Protein AF-A0A5N8YAU5-F1 (afdb_monomer)

pLDDT: mean 79.83, std 15.64, range [44.34, 96.31]

Radius of gyration: 15.43 Å; Cα contacts (8 Å, |Δi|>4): 157; chains: 1; bounding box: 26×43×42 Å

Foldseek 3Di:
DWDWDDDPQETFIWDADPVRPDIDTLDDQNWHKDDWDADPVRQKIWIWTCNVVRTFIWMAGNNNHDIDTDDDPPDDDDDDDPPDD

Sequence (85 aa):
MTFYSYGYGSYDIYVIYADGSGQTRLTTNPAVDNDPAWSPDGSKIAFSSQRDGHPEIYVMNADGTGQTRLTYSNKSYTPAWSSSE

Mean predicted aligned error: 9.98 Å

Structure (mmCIF, N/CA/C/O backbone):
data_AF-A0A5N8YAU5-F1
#
_entry.id   AF-A0A5N8YAU5-F1
#
loop_
_atom_site.group_PDB
_atom_site.id
_atom_site.type_symbol
_atom_site.label_atom_id
_atom_site.label_alt_id
_atom_site.label_comp_id
_atom_site.label_asym_id
_atom_site.label_entity_id
_atom_site.label_seq_id
_atom_site.pdbx_PDB_ins_code
_atom_site.Cartn_x
_atom_site.Cartn_y
_atom_site.Cartn_z
_atom_site.occupancy
_atom_site.B_iso_or_equiv
_atom_site.auth_seq_id
_atom_site.auth_comp_id
_atom_site.auth_asym_id
_atom_site.auth_atom_id
_atom_site.pdbx_PDB_model_num
ATOM 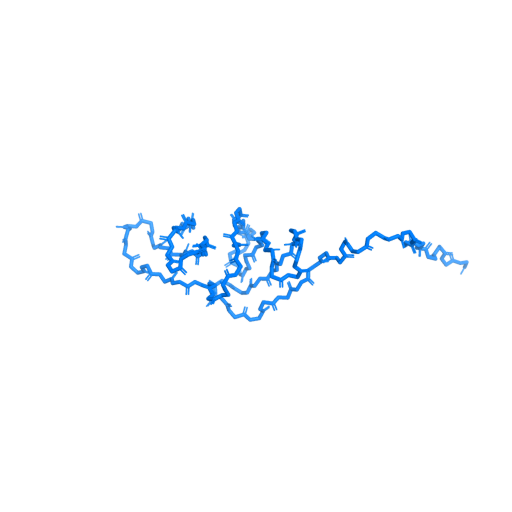1 N N . MET A 1 1 ? -7.461 6.041 9.164 1.00 70.06 1 MET A N 1
ATOM 2 C CA . MET A 1 1 ? -7.468 6.755 7.865 1.00 70.06 1 MET A CA 1
ATOM 3 C C . MET A 1 1 ? -6.096 6.586 7.222 1.00 70.06 1 MET A C 1
ATOM 5 O O . MET A 1 1 ? -5.125 6.418 7.953 1.00 70.06 1 MET A O 1
ATOM 9 N N . THR A 1 2 ? -6.003 6.586 5.892 1.00 56.19 2 THR A N 1
ATOM 10 C CA . THR A 1 2 ? -4.722 6.567 5.158 1.00 56.19 2 THR A CA 1
ATOM 11 C C . THR A 1 2 ? -4.544 7.853 4.377 1.00 56.19 2 THR A C 1
ATOM 13 O O . THR A 1 2 ? -5.509 8.381 3.831 1.00 56.19 2 THR A O 1
ATOM 16 N N . PHE A 1 3 ? -3.309 8.333 4.303 1.00 75.44 3 PHE A N 1
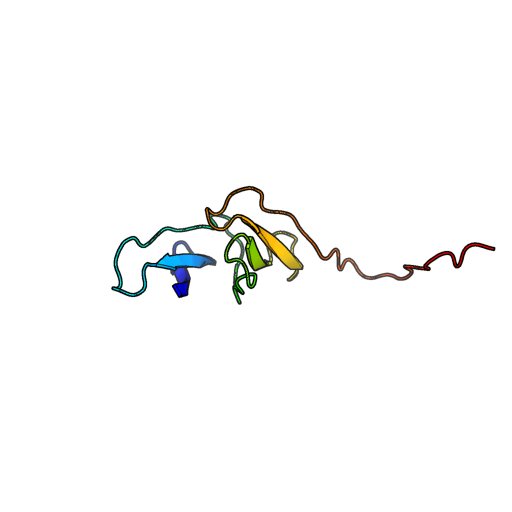ATOM 17 C CA . PHE A 1 3 ? -2.908 9.421 3.418 1.00 75.44 3 PHE A CA 1
ATOM 18 C C . PHE A 1 3 ? -1.476 9.169 2.937 1.00 75.44 3 PHE A C 1
ATOM 20 O O . PHE A 1 3 ? -0.729 8.419 3.570 1.00 75.44 3 PHE A O 1
ATOM 27 N N . TYR A 1 4 ? -1.100 9.766 1.810 1.00 60.97 4 TYR A N 1
ATOM 28 C CA . TYR A 1 4 ? 0.281 9.763 1.336 1.00 60.97 4 TYR A CA 1
ATOM 29 C C . TYR A 1 4 ? 0.938 11.106 1.669 1.00 60.97 4 TYR A C 1
ATOM 31 O O . TYR A 1 4 ? 0.278 12.147 1.660 1.00 60.97 4 TYR A O 1
ATOM 39 N N . SER A 1 5 ? 2.227 11.094 2.005 1.00 65.12 5 SER A N 1
ATOM 40 C CA . SER A 1 5 ? 2.981 12.300 2.372 1.00 65.12 5 SER A CA 1
ATOM 41 C C . SER A 1 5 ? 4.365 12.288 1.736 1.00 65.12 5 SER A C 1
ATOM 43 O O . SER A 1 5 ? 4.936 11.222 1.515 1.00 65.12 5 SER A O 1
ATOM 45 N N . TYR A 1 6 ? 4.891 13.474 1.423 1.00 56.38 6 TYR A N 1
ATOM 46 C CA . TYR A 1 6 ? 6.193 13.636 0.782 1.00 56.38 6 TYR A CA 1
ATOM 47 C C . TYR A 1 6 ? 7.301 13.617 1.841 1.00 56.38 6 TYR A C 1
ATOM 49 O O . TYR A 1 6 ? 7.469 14.577 2.597 1.00 56.38 6 TYR A O 1
ATOM 57 N N . GLY A 1 7 ? 8.064 12.528 1.905 1.00 52.53 7 GLY A N 1
ATOM 58 C CA . GLY A 1 7 ? 9.182 12.356 2.830 1.00 52.53 7 GLY A CA 1
ATOM 59 C C . GLY A 1 7 ? 10.361 11.692 2.125 1.00 52.53 7 GLY A C 1
ATOM 60 O O . GLY A 1 7 ? 10.187 10.763 1.353 1.00 52.53 7 GLY A O 1
ATOM 61 N N . TYR A 1 8 ? 11.585 12.174 2.363 1.00 52.88 8 TYR A N 1
ATOM 62 C CA . TYR A 1 8 ? 12.818 11.575 1.816 1.00 52.88 8 TYR A CA 1
ATOM 63 C C . TYR A 1 8 ? 12.904 11.478 0.276 1.00 52.88 8 TYR A C 1
ATOM 65 O O . TYR A 1 8 ? 13.699 10.703 -0.247 1.00 52.88 8 TYR A O 1
ATOM 73 N N . GLY A 1 9 ? 12.137 12.296 -0.453 1.00 55.50 9 GLY A N 1
ATOM 74 C CA . GLY A 1 9 ? 12.203 12.383 -1.917 1.00 55.50 9 GLY A CA 1
ATOM 75 C C . GLY A 1 9 ? 11.221 11.485 -2.676 1.00 55.50 9 GLY A C 1
ATOM 76 O O . GLY A 1 9 ? 11.329 11.401 -3.896 1.00 55.50 9 GLY A O 1
ATOM 77 N N . SER A 1 10 ? 10.256 10.859 -1.991 1.00 59.56 10 SER A N 1
ATOM 78 C CA . SER A 1 10 ? 9.154 10.106 -2.611 1.00 59.56 10 SER A CA 1
ATOM 79 C C . SER A 1 10 ? 7.854 10.229 -1.798 1.00 59.56 10 SER A C 1
ATOM 81 O O . SER A 1 10 ? 7.860 10.759 -0.683 1.00 59.56 10 SER A O 1
ATOM 83 N N . TYR A 1 11 ? 6.722 9.830 -2.391 1.00 71.75 11 TYR A N 1
ATOM 84 C CA . TYR A 1 11 ? 5.457 9.694 -1.666 1.00 71.75 11 TYR A CA 1
ATOM 85 C C . TYR A 1 11 ? 5.408 8.313 -1.019 1.00 71.75 11 TYR A C 1
ATOM 87 O O . TYR A 1 11 ? 5.556 7.317 -1.717 1.00 71.75 11 TYR A O 1
ATOM 95 N N . ASP A 1 12 ? 5.183 8.270 0.291 1.00 80.88 12 ASP A N 1
ATOM 96 C CA . ASP A 1 12 ? 5.002 7.030 1.045 1.00 80.88 12 ASP A CA 1
ATOM 97 C C . ASP A 1 12 ? 3.583 6.931 1.602 1.00 80.88 12 ASP A C 1
ATOM 99 O O . ASP A 1 12 ? 2.915 7.944 1.836 1.00 80.88 12 ASP A O 1
ATOM 103 N N . ILE A 1 13 ? 3.142 5.706 1.890 1.00 82.31 13 ILE A N 1
ATOM 104 C CA . ILE A 1 13 ? 1.829 5.439 2.482 1.00 82.31 13 ILE A CA 1
ATOM 105 C C . ILE A 1 13 ? 1.929 5.459 4.003 1.00 82.31 13 ILE A C 1
ATOM 107 O O . ILE A 1 13 ? 2.734 4.738 4.601 1.00 82.31 13 ILE A O 1
ATOM 111 N N . TYR A 1 14 ? 1.051 6.241 4.632 1.00 87.00 14 TYR A N 1
ATOM 112 C CA . TYR A 1 14 ? 0.923 6.336 6.081 1.00 87.00 14 TYR A CA 1
ATOM 113 C C . TYR A 1 14 ? -0.476 5.930 6.546 1.00 87.00 14 TYR A C 1
ATOM 115 O O . TYR A 1 14 ? -1.483 6.221 5.893 1.00 87.00 14 TYR A O 1
ATOM 123 N N . VAL A 1 15 ? -0.534 5.307 7.723 1.00 83.12 15 VAL A N 1
ATOM 124 C CA . VAL A 1 15 ? -1.770 5.084 8.484 1.00 83.12 15 VAL A CA 1
ATOM 125 C C . VAL A 1 15 ? -1.772 5.981 9.708 1.00 83.12 15 VAL A C 1
ATOM 127 O O . VAL A 1 15 ? -0.743 6.161 10.354 1.00 83.12 15 VAL A O 1
ATOM 130 N N . ILE A 1 16 ? -2.944 6.521 10.027 1.00 85.25 16 ILE A N 1
ATOM 131 C CA . ILE A 1 16 ? -3.201 7.308 11.230 1.00 85.25 16 ILE A CA 1
ATOM 132 C C . ILE A 1 16 ? -4.559 6.916 11.818 1.00 85.25 16 ILE A C 1
ATOM 134 O O . ILE A 1 16 ? -5.499 6.578 11.077 1.00 85.25 16 ILE A O 1
ATOM 138 N N . TYR A 1 17 ? 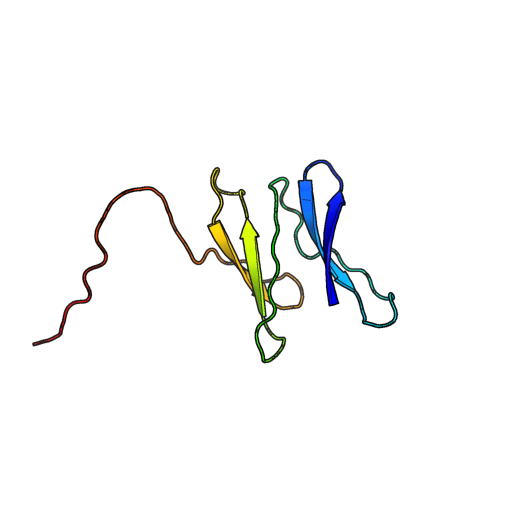-4.684 6.951 13.142 1.00 80.62 17 TYR A N 1
ATOM 139 C CA . TYR A 1 17 ? -5.977 6.799 13.799 1.00 80.62 17 TYR A CA 1
ATOM 140 C C . TYR A 1 17 ? -6.890 7.986 13.462 1.00 80.62 17 TYR A C 1
ATOM 142 O O . TYR A 1 17 ? -6.434 9.058 13.065 1.00 80.62 17 TYR A O 1
ATOM 150 N N . ALA A 1 18 ? -8.207 7.786 13.566 1.00 78.12 18 ALA A N 1
ATOM 151 C CA . ALA A 1 18 ? -9.188 8.814 13.201 1.00 78.12 18 ALA A CA 1
ATOM 152 C C . ALA A 1 18 ? -9.103 10.072 14.087 1.00 78.12 18 ALA A C 1
ATOM 154 O O . ALA A 1 18 ? -9.516 11.145 13.662 1.00 78.12 18 ALA A O 1
ATOM 155 N N . ASP A 1 19 ? -8.546 9.939 15.291 1.00 81.19 19 ASP A N 1
ATOM 156 C CA . ASP A 1 19 ? -8.263 11.036 16.220 1.00 81.19 19 ASP A CA 1
ATOM 157 C C . ASP A 1 19 ? -6.956 11.791 15.897 1.00 81.19 19 ASP A C 1
ATOM 159 O O . ASP A 1 19 ? -6.586 12.719 16.613 1.00 81.19 19 ASP A O 1
ATOM 163 N N . GLY A 1 20 ? -6.254 11.408 14.826 1.00 80.12 20 GLY A N 1
ATOM 164 C CA . GLY A 1 20 ? -4.981 12.002 14.423 1.00 80.12 20 GLY A CA 1
ATOM 165 C C . GLY A 1 20 ? -3.762 11.464 15.179 1.00 80.12 20 GLY A C 1
ATOM 166 O O . GLY A 1 20 ? -2.660 11.975 14.992 1.00 80.12 20 GLY A O 1
ATOM 167 N N . SER A 1 21 ? -3.914 10.442 16.022 1.00 84.50 21 SER A N 1
ATOM 168 C CA . SER A 1 21 ? -2.798 9.807 16.727 1.00 84.50 21 SER A CA 1
ATOM 169 C C . SER A 1 21 ? -2.213 8.612 15.955 1.00 84.50 21 SER A C 1
ATOM 171 O O . SER A 1 21 ? -2.767 8.144 14.959 1.00 84.50 21 SER A O 1
ATOM 173 N N . GLY A 1 22 ? -1.064 8.098 16.410 1.00 84.00 22 GLY A N 1
ATOM 174 C CA . GLY A 1 22 ? -0.528 6.806 15.953 1.00 84.00 22 GLY A CA 1
ATOM 175 C C . GLY A 1 22 ? -0.046 6.750 14.501 1.00 84.00 22 GLY A C 1
ATOM 176 O O . GLY A 1 22 ? -0.103 5.687 13.882 1.00 84.00 22 GLY A O 1
ATOM 177 N N . GLN A 1 23 ? 0.427 7.871 13.949 1.00 87.06 23 GLN A N 1
ATOM 178 C CA . GLN A 1 23 ? 0.969 7.909 12.591 1.00 87.06 23 GLN A CA 1
ATOM 179 C C . GLN A 1 23 ? 2.098 6.882 12.407 1.00 87.06 23 GLN A C 1
ATOM 181 O O . GLN A 1 23 ? 3.131 6.952 13.072 1.00 87.06 23 GLN A O 1
ATOM 186 N N . THR A 1 24 ? 1.921 5.971 11.452 1.00 88.62 24 THR A N 1
ATOM 187 C CA . THR A 1 24 ? 2.889 4.920 11.116 1.00 88.62 24 THR A CA 1
ATOM 188 C C . THR A 1 24 ? 3.140 4.902 9.610 1.00 88.62 24 THR A C 1
ATOM 190 O O . THR A 1 24 ? 2.194 4.920 8.821 1.00 88.62 24 THR A O 1
ATOM 193 N N . ARG A 1 25 ? 4.416 4.881 9.204 1.00 88.94 25 ARG A N 1
ATOM 194 C CA . ARG A 1 25 ? 4.839 4.738 7.800 1.00 88.94 25 ARG A CA 1
ATOM 195 C C . ARG A 1 25 ? 4.778 3.261 7.404 1.00 88.94 25 ARG A C 1
ATOM 197 O O . ARG A 1 25 ? 5.417 2.450 8.067 1.00 88.94 25 ARG A O 1
ATOM 204 N N . LEU A 1 26 ? 4.044 2.922 6.344 1.00 89.75 26 LEU A N 1
ATOM 205 C CA . LEU A 1 26 ? 3.865 1.535 5.889 1.00 89.75 26 LEU A CA 1
ATOM 206 C C . LEU A 1 26 ? 4.750 1.148 4.702 1.00 89.75 26 LEU A C 1
ATOM 208 O O . LEU A 1 26 ? 5.053 -0.031 4.524 1.00 89.75 26 LEU A O 1
ATOM 212 N N . THR A 1 27 ? 5.179 2.114 3.892 1.00 86.81 27 THR A N 1
ATOM 213 C CA . THR A 1 27 ? 6.119 1.875 2.795 1.00 86.81 27 THR A CA 1
ATOM 214 C C . THR A 1 27 ? 7.398 2.670 3.003 1.00 86.81 27 THR A C 1
ATOM 216 O O . THR A 1 27 ? 7.374 3.777 3.525 1.00 86.81 27 THR A O 1
ATOM 219 N N . THR A 1 28 ? 8.541 2.070 2.676 1.00 85.88 28 THR A N 1
ATOM 220 C CA . THR A 1 28 ? 9.876 2.675 2.841 1.00 85.88 28 THR A CA 1
ATOM 221 C C . THR A 1 28 ? 10.714 2.584 1.568 1.00 85.88 28 THR A C 1
ATOM 223 O O . THR A 1 28 ? 11.923 2.814 1.592 1.00 85.88 28 THR A O 1
ATOM 226 N N . ASN A 1 29 ? 10.084 2.206 0.455 1.00 85.31 29 ASN A N 1
ATOM 227 C CA . ASN A 1 29 ? 10.753 2.131 -0.831 1.00 85.31 29 ASN A CA 1
ATOM 228 C C . ASN A 1 29 ? 11.033 3.561 -1.334 1.00 85.31 29 ASN A C 1
ATOM 230 O O . ASN A 1 29 ? 10.194 4.428 -1.140 1.00 85.31 29 ASN A O 1
ATOM 234 N N . PRO A 1 30 ? 12.179 3.829 -1.985 1.00 84.44 30 PRO A N 1
ATOM 235 C CA . PRO A 1 30 ? 12.463 5.153 -2.546 1.00 84.44 30 PRO A CA 1
ATOM 236 C C . PRO A 1 30 ? 11.576 5.533 -3.747 1.00 84.44 30 PRO A C 1
ATOM 238 O O . PRO A 1 30 ? 11.674 6.653 -4.243 1.00 84.44 30 PRO A O 1
ATOM 241 N N . ALA A 1 31 ? 10.772 4.608 -4.274 1.00 86.75 31 ALA A N 1
ATOM 242 C CA . ALA A 1 31 ? 9.815 4.882 -5.334 1.00 86.75 31 ALA A CA 1
ATOM 243 C C . ALA A 1 31 ? 8.562 5.584 -4.803 1.00 86.75 31 ALA A C 1
ATOM 245 O O . ALA A 1 31 ? 8.199 5.473 -3.640 1.00 86.75 31 ALA A O 1
ATOM 246 N N . VAL A 1 32 ? 7.861 6.272 -5.703 1.00 85.62 32 VAL A N 1
ATOM 247 C CA . VAL A 1 32 ? 6.547 6.846 -5.409 1.00 85.62 32 VAL A CA 1
ATOM 248 C C . VAL A 1 32 ? 5.539 5.724 -5.158 1.00 85.62 32 VAL A C 1
ATOM 250 O O . VAL A 1 32 ? 5.307 4.899 -6.046 1.00 85.62 32 VAL A O 1
ATOM 253 N N . ASP A 1 33 ? 4.931 5.750 -3.974 1.00 87.19 33 ASP A N 1
ATOM 254 C CA . ASP A 1 33 ? 3.769 4.963 -3.581 1.00 87.19 33 ASP A CA 1
ATOM 255 C C . ASP A 1 33 ? 2.566 5.902 -3.350 1.00 87.19 33 ASP A C 1
ATOM 257 O O . ASP A 1 33 ? 2.638 6.865 -2.581 1.00 87.19 33 ASP A O 1
ATOM 261 N N . ASN A 1 34 ? 1.442 5.650 -4.021 1.00 87.62 34 ASN A N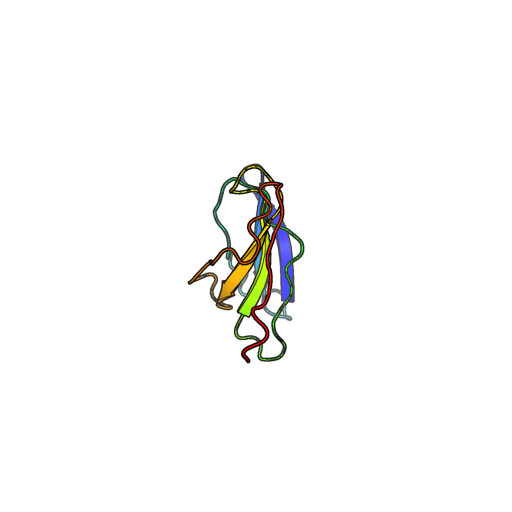 1
ATOM 262 C CA . ASN A 1 34 ? 0.272 6.532 -3.987 1.00 87.62 34 ASN A CA 1
AT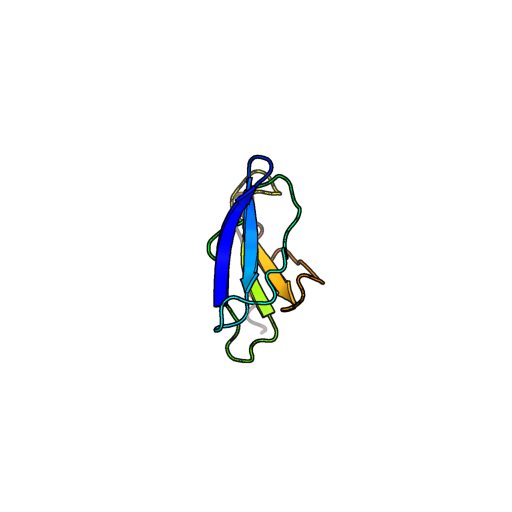OM 263 C C . ASN A 1 34 ? -1.061 5.768 -4.089 1.00 87.62 34 ASN A C 1
ATOM 265 O O . ASN A 1 34 ? -1.093 4.548 -4.251 1.00 87.62 34 ASN A O 1
ATOM 269 N N . ASP A 1 35 ? -2.165 6.508 -3.967 1.00 88.31 35 ASP A N 1
ATOM 270 C CA . ASP A 1 35 ? -3.551 6.030 -4.094 1.00 88.31 35 ASP A CA 1
ATOM 271 C C . ASP A 1 35 ? -3.890 4.779 -3.252 1.00 88.31 35 ASP A C 1
ATOM 273 O O . ASP A 1 35 ? -4.358 3.773 -3.791 1.00 88.31 35 ASP A O 1
ATOM 277 N N . PRO A 1 36 ? -3.666 4.801 -1.921 1.00 93.12 36 PRO A N 1
ATOM 278 C CA . PRO A 1 36 ? -3.981 3.657 -1.076 1.00 93.12 36 PRO A CA 1
ATOM 279 C C . PRO A 1 36 ? -5.496 3.447 -0.935 1.00 93.12 36 PRO A C 1
ATOM 281 O O . PRO A 1 36 ? -6.244 4.384 -0.645 1.00 93.12 36 PRO A O 1
ATOM 284 N N . ALA A 1 37 ? -5.934 2.193 -1.032 1.00 92.25 37 ALA A N 1
ATOM 285 C CA . ALA A 1 37 ? -7.310 1.763 -0.804 1.00 92.25 37 ALA A CA 1
ATOM 286 C C . ALA A 1 37 ? -7.366 0.581 0.175 1.00 92.25 37 ALA A C 1
ATOM 288 O O . ALA A 1 37 ? -6.657 -0.413 0.016 1.00 92.25 37 ALA A O 1
ATOM 289 N N . TRP A 1 38 ? -8.234 0.677 1.183 1.00 92.50 38 TRP A N 1
ATOM 290 C CA . TRP A 1 38 ? -8.464 -0.405 2.141 1.00 92.50 38 TRP A CA 1
ATOM 291 C C . TRP A 1 38 ? -9.395 -1.471 1.571 1.00 92.50 38 TRP A C 1
ATOM 293 O O . TRP A 1 38 ? -10.400 -1.169 0.928 1.00 92.50 38 TRP A O 1
ATOM 303 N N . SER A 1 39 ? -9.086 -2.725 1.880 1.00 91.50 39 SER A N 1
ATOM 304 C CA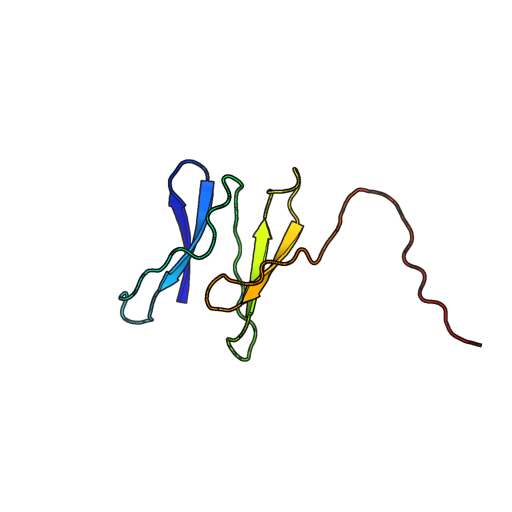 . SER A 1 39 ? -10.048 -3.825 1.776 1.00 91.50 39 SER A CA 1
ATOM 305 C C . SER A 1 39 ? -11.247 -3.609 2.718 1.00 91.50 39 SER A C 1
ATOM 307 O O . SER A 1 39 ? -11.083 -3.000 3.779 1.00 91.50 39 SER A O 1
ATOM 309 N N . PRO A 1 40 ? -12.450 -4.117 2.381 1.00 91.06 40 PRO A N 1
ATOM 310 C CA . PRO A 1 40 ? -13.648 -3.9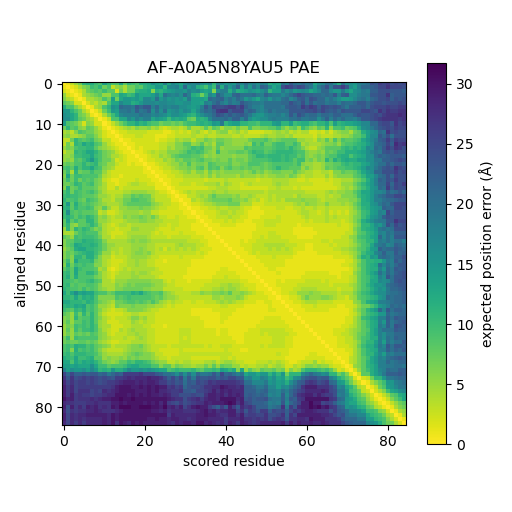27 3.206 1.00 91.06 40 PRO A CA 1
ATOM 311 C C . PRO A 1 40 ? -13.539 -4.487 4.630 1.00 91.06 40 PRO A C 1
ATOM 313 O O . PRO A 1 40 ? -14.176 -3.967 5.540 1.00 91.06 40 PRO A O 1
ATOM 316 N N . ASP A 1 41 ? -12.739 -5.538 4.821 1.00 93.00 41 ASP A N 1
ATOM 317 C CA . ASP A 1 41 ? -12.480 -6.149 6.130 1.00 93.00 41 ASP A CA 1
ATOM 318 C C . ASP A 1 41 ? -11.342 -5.463 6.909 1.00 93.00 41 ASP A C 1
ATOM 320 O O . ASP A 1 41 ? -11.053 -5.841 8.044 1.00 93.00 41 ASP A O 1
ATOM 324 N N . GLY A 1 42 ? -10.693 -4.455 6.317 1.00 92.00 42 GLY A N 1
ATOM 325 C CA . GLY A 1 42 ? -9.589 -3.718 6.922 1.00 92.00 42 GLY A CA 1
ATOM 326 C C . GLY A 1 42 ? -8.287 -4.514 7.055 1.00 92.00 42 GLY A C 1
ATOM 327 O O . GLY A 1 42 ? -7.373 -4.050 7.728 1.00 92.00 42 GLY A O 1
ATOM 328 N N . SER A 1 43 ? -8.165 -5.696 6.445 1.00 94.50 43 SER A N 1
ATOM 329 C CA . SER A 1 43 ? -6.988 -6.564 6.612 1.00 94.50 43 SER A CA 1
ATOM 330 C C . SER A 1 43 ? -5.850 -6.251 5.636 1.00 94.50 43 SER A C 1
ATOM 332 O O . SER A 1 43 ? -4.678 -6.519 5.920 1.00 94.50 43 SER A O 1
ATOM 334 N N . LYS A 1 44 ? -6.187 -5.671 4.483 1.00 95.12 44 LYS A N 1
ATOM 335 C CA . LYS A 1 44 ? -5.276 -5.345 3.379 1.00 95.12 44 LYS A CA 1
ATOM 336 C C . LYS A 1 44 ? -5.395 -3.901 2.914 1.00 95.12 44 LYS A C 1
ATOM 338 O O . LYS A 1 44 ? -6.471 -3.300 2.990 1.00 95.12 44 LYS A O 1
ATOM 343 N N . ILE A 1 45 ? -4.306 -3.418 2.322 1.00 94.00 45 ILE A N 1
ATOM 344 C CA . ILE A 1 45 ? -4.213 -2.148 1.599 1.00 94.00 45 ILE A CA 1
ATOM 345 C C . ILE A 1 45 ? -3.699 -2.437 0.186 1.00 94.00 45 ILE A C 1
ATOM 347 O O . ILE A 1 45 ? -2.651 -3.065 0.035 1.00 94.00 45 ILE A O 1
ATOM 351 N N . ALA A 1 46 ? -4.423 -1.974 -0.831 1.00 92.94 46 ALA A N 1
ATOM 352 C CA . ALA A 1 46 ? -3.959 -1.920 -2.216 1.00 92.94 46 ALA A CA 1
ATOM 353 C C . ALA A 1 46 ? -3.412 -0.521 -2.528 1.00 92.94 46 ALA A C 1
ATOM 355 O O . ALA A 1 46 ? -3.942 0.461 -2.013 1.00 92.94 46 ALA A O 1
ATOM 356 N N . PHE A 1 47 ? -2.362 -0.419 -3.341 1.00 92.56 47 PHE A N 1
ATOM 357 C CA . PHE A 1 47 ? -1.743 0.860 -3.696 1.00 92.56 47 PHE A CA 1
ATOM 358 C C . PHE A 1 47 ? -0.972 0.799 -5.017 1.00 92.56 47 PHE A C 1
ATOM 360 O O . PHE A 1 47 ? -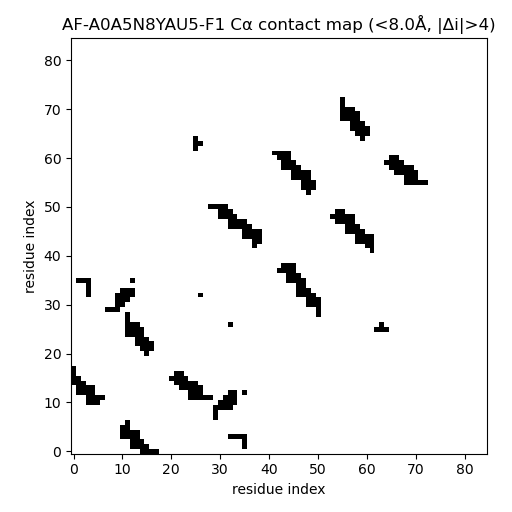0.594 -0.280 -5.472 1.00 92.56 47 PHE A O 1
ATOM 367 N N . SER A 1 48 ? -0.727 1.961 -5.620 1.00 92.25 48 SER A N 1
ATOM 368 C CA . SER A 1 48 ? 0.130 2.116 -6.799 1.00 92.25 48 SER A CA 1
ATOM 369 C C . SER A 1 48 ? 1.579 2.337 -6.368 1.00 92.25 48 SER A C 1
ATOM 371 O O . SER A 1 48 ? 1.826 3.155 -5.486 1.00 92.25 48 SER A O 1
ATOM 373 N N . SER A 1 49 ? 2.533 1.643 -6.993 1.00 91.56 49 SER A N 1
ATOM 374 C CA . SER A 1 49 ? 3.971 1.808 -6.758 1.00 91.56 49 SER A CA 1
ATOM 375 C C . SER A 1 49 ? 4.765 1.847 -8.058 1.00 91.56 49 SER A C 1
ATOM 377 O O . SER A 1 49 ? 4.515 1.055 -8.962 1.00 91.56 49 SER A O 1
ATOM 379 N N . GLN A 1 50 ? 5.777 2.714 -8.137 1.00 90.06 50 GLN A N 1
ATOM 380 C CA . GLN A 1 50 ? 6.702 2.790 -9.280 1.00 90.06 50 GLN A CA 1
ATOM 381 C C . GLN A 1 50 ? 8.014 2.017 -9.076 1.00 90.06 50 GLN A C 1
ATOM 383 O O . GLN A 1 50 ? 8.971 2.203 -9.831 1.00 90.06 50 GLN A O 1
ATOM 388 N N . ARG A 1 51 ? 8.091 1.150 -8.059 1.00 90.62 51 ARG A N 1
ATOM 389 C CA . ARG A 1 51 ? 9.336 0.452 -7.682 1.00 90.62 51 ARG A CA 1
ATOM 390 C C . ARG A 1 51 ? 9.915 -0.471 -8.759 1.00 90.62 51 ARG A C 1
ATOM 392 O O . ARG A 1 51 ? 11.087 -0.820 -8.680 1.00 90.62 51 ARG A O 1
ATOM 399 N N . ASP A 1 52 ? 9.126 -0.814 -9.776 1.00 87.88 52 ASP A N 1
ATOM 400 C CA . ASP A 1 52 ? 9.537 -1.628 -10.929 1.00 87.88 52 ASP A CA 1
ATOM 401 C C . ASP A 1 52 ? 9.789 -0.803 -12.206 1.00 87.88 52 ASP A C 1
ATOM 403 O O . ASP A 1 52 ? 9.822 -1.342 -13.314 1.00 87.88 52 ASP A O 1
ATOM 407 N N . GLY A 1 53 ? 9.940 0.518 -12.077 1.00 85.06 53 GLY A N 1
ATOM 408 C CA . GLY A 1 53 ? 10.206 1.432 -13.194 1.00 85.06 53 GLY A CA 1
ATOM 409 C C . GLY A 1 53 ? 8.961 1.893 -13.962 1.00 85.06 53 GLY A C 1
ATOM 410 O O . GLY A 1 53 ? 9.079 2.695 -14.885 1.00 85.06 53 GLY A O 1
ATOM 411 N N . HIS A 1 54 ? 7.776 1.409 -13.594 1.00 84.56 54 HIS A N 1
ATOM 412 C CA . HIS A 1 54 ? 6.467 1.865 -14.071 1.00 84.56 54 HIS A CA 1
ATOM 413 C C . HIS A 1 54 ? 5.417 1.650 -12.967 1.00 84.56 54 HIS A C 1
ATOM 415 O O . HIS A 1 54 ? 5.659 0.825 -12.083 1.00 84.56 54 HIS A O 1
ATOM 421 N N . PRO A 1 55 ? 4.290 2.394 -12.968 1.00 87.31 55 PRO A N 1
ATOM 422 C CA . PRO A 1 55 ? 3.233 2.213 -11.978 1.00 87.31 55 PRO A CA 1
ATOM 423 C C . PRO A 1 55 ? 2.637 0.807 -12.034 1.00 87.31 55 PRO A C 1
ATOM 425 O O . PRO A 1 55 ? 2.176 0.358 -13.082 1.00 87.31 55 PRO A O 1
ATOM 428 N N . GLU A 1 56 ? 2.625 0.140 -10.890 1.00 92.69 56 GLU A N 1
ATOM 429 C CA . GLU A 1 56 ? 2.072 -1.192 -10.697 1.00 92.69 56 GLU A CA 1
ATOM 430 C C . GLU A 1 56 ? 1.237 -1.244 -9.429 1.00 92.69 56 GLU A C 1
ATOM 432 O O . GLU A 1 56 ? 1.501 -0.530 -8.462 1.00 92.69 56 GLU A O 1
ATOM 437 N N . ILE A 1 57 ? 0.236 -2.116 -9.419 1.00 91.94 57 ILE A N 1
ATOM 438 C CA . ILE A 1 57 ? -0.610 -2.328 -8.257 1.00 91.94 57 ILE A CA 1
ATOM 439 C C . ILE A 1 57 ? 0.061 -3.326 -7.328 1.00 91.94 57 ILE A C 1
ATOM 441 O O . ILE A 1 57 ? 0.429 -4.433 -7.723 1.00 91.94 57 ILE A O 1
ATOM 445 N N . TYR A 1 58 ? 0.168 -2.930 -6.072 1.00 94.56 58 TYR A N 1
ATOM 446 C CA . TYR A 1 58 ? 0.661 -3.727 -4.968 1.00 94.56 58 TYR A CA 1
ATOM 447 C C . TYR A 1 58 ? -0.430 -3.909 -3.918 1.00 94.56 58 TYR A C 1
ATOM 449 O O . TYR A 1 58 ? -1.332 -3.083 -3.781 1.00 94.56 58 TYR A O 1
ATOM 457 N N . VAL A 1 59 ? -0.332 -4.994 -3.154 1.00 95.94 59 VAL A N 1
ATOM 458 C CA . VAL A 1 59 ? -1.144 -5.244 -1.962 1.00 95.94 59 VAL A CA 1
ATOM 459 C C . VAL A 1 59 ? -0.247 -5.558 -0.775 1.00 95.94 59 VAL A C 1
ATOM 461 O O . VAL A 1 59 ? 0.779 -6.216 -0.925 1.00 95.94 59 VAL A O 1
ATOM 464 N N . MET A 1 60 ? -0.635 -5.110 0.412 1.00 95.75 60 MET A N 1
ATOM 465 C CA . MET A 1 60 ? 0.044 -5.417 1.669 1.00 95.75 60 MET A CA 1
ATOM 466 C C . MET A 1 60 ? -0.959 -5.650 2.797 1.00 95.75 60 MET A C 1
ATOM 468 O O . MET A 1 60 ? -2.142 -5.331 2.665 1.00 95.75 60 MET A O 1
ATOM 472 N N . ASN A 1 61 ? -0.490 -6.215 3.906 1.00 96.31 61 ASN A N 1
ATOM 473 C CA . ASN A 1 61 ? -1.235 -6.251 5.161 1.00 96.31 61 ASN A CA 1
ATOM 474 C C . ASN A 1 61 ? -1.447 -4.829 5.703 1.00 96.31 61 ASN A C 1
ATOM 476 O O . ASN A 1 61 ? -0.664 -3.922 5.423 1.00 96.31 61 ASN A O 1
ATOM 480 N N . ALA A 1 62 ? -2.482 -4.648 6.521 1.00 91.94 62 ALA A N 1
ATOM 481 C CA . ALA A 1 62 ? -2.787 -3.391 7.212 1.00 91.94 62 ALA A CA 1
ATOM 482 C C . ALA A 1 62 ? -1.612 -2.814 8.027 1.00 91.94 62 ALA A C 1
ATOM 484 O O . ALA A 1 62 ? -1.534 -1.605 8.232 1.00 91.94 62 ALA A O 1
ATOM 485 N N . ASP A 1 63 ? -0.704 -3.679 8.485 1.00 91.44 63 ASP A N 1
ATOM 486 C CA . ASP A 1 63 ? 0.506 -3.334 9.238 1.00 91.44 63 ASP A CA 1
ATOM 487 C C . ASP A 1 63 ? 1.725 -3.018 8.345 1.00 91.44 63 ASP A C 1
ATOM 489 O O . ASP A 1 63 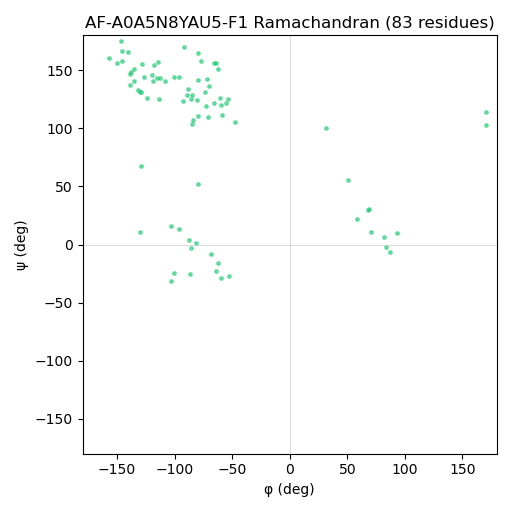? 2.820 -2.780 8.849 1.00 91.44 63 ASP A O 1
ATOM 493 N N . GLY A 1 64 ? 1.553 -3.013 7.019 1.00 92.19 64 GLY A N 1
ATOM 494 C CA . GLY A 1 64 ? 2.601 -2.741 6.033 1.00 92.19 64 GLY A CA 1
ATOM 495 C C . GLY A 1 64 ? 3.426 -3.962 5.609 1.00 92.19 64 GLY A C 1
ATOM 496 O O . GLY A 1 64 ? 4.227 -3.866 4.674 1.00 92.19 64 GLY A O 1
ATOM 497 N N . THR A 1 65 ? 3.236 -5.121 6.247 1.00 94.56 65 THR A N 1
ATOM 498 C CA . THR A 1 65 ? 3.968 -6.354 5.919 1.00 94.56 65 THR A CA 1
ATOM 499 C C . THR A 1 65 ? 3.393 -7.064 4.685 1.00 94.56 65 THR A C 1
ATOM 501 O O . THR A 1 65 ? 2.284 -6.784 4.230 1.00 94.56 65 THR A O 1
ATOM 504 N N . GLY A 1 66 ? 4.145 -8.010 4.112 1.00 94.50 66 GLY A N 1
ATOM 505 C CA . GLY A 1 66 ? 3.636 -8.887 3.046 1.00 94.50 66 GLY A CA 1
ATOM 506 C C . GLY A 1 66 ? 3.357 -8.197 1.705 1.00 94.50 66 GLY A C 1
ATOM 507 O O . GLY A 1 66 ? 2.459 -8.621 0.978 1.00 94.50 66 GLY A O 1
ATOM 508 N N . GLN A 1 67 ? 4.101 -7.136 1.377 1.00 94.81 67 GLN A N 1
ATOM 509 C CA . GLN A 1 67 ? 3.917 -6.392 0.128 1.00 94.81 67 GLN A CA 1
ATOM 510 C C . GLN A 1 67 ? 4.132 -7.298 -1.094 1.00 94.81 67 GLN A C 1
ATOM 512 O O . GLN A 1 67 ? 5.211 -7.857 -1.277 1.00 94.81 67 GLN A O 1
ATOM 517 N N . THR A 1 68 ? 3.106 -7.426 -1.931 1.00 94.00 68 THR A N 1
ATOM 518 C CA . THR A 1 68 ? 3.084 -8.300 -3.110 1.00 94.00 68 THR A CA 1
ATOM 519 C C . THR A 1 68 ? 2.579 -7.528 -4.324 1.00 94.00 68 THR A C 1
ATOM 521 O O . THR A 1 68 ? 1.566 -6.835 -4.238 1.00 94.00 68 THR A O 1
ATOM 524 N N . ARG A 1 69 ? 3.273 -7.652 -5.459 1.00 93.25 69 ARG A N 1
ATOM 525 C CA . ARG A 1 69 ? 2.869 -7.074 -6.749 1.00 93.25 69 ARG A CA 1
ATOM 526 C C . ARG A 1 69 ? 1.697 -7.870 -7.332 1.00 93.25 69 ARG A C 1
ATOM 528 O O . ARG A 1 69 ? 1.761 -9.094 -7.383 1.00 93.25 69 ARG A O 1
ATOM 535 N N . LEU A 1 70 ? 0.639 -7.189 -7.765 1.00 88.69 70 LEU A N 1
ATOM 536 C CA . LEU A 1 70 ? -0.554 -7.800 -8.367 1.00 88.69 70 LEU A CA 1
ATOM 537 C C . LEU A 1 70 ? -0.605 -7.652 -9.888 1.00 88.69 70 LEU A C 1
ATOM 539 O O . LEU A 1 70 ? -1.150 -8.522 -10.564 1.00 88.69 70 LEU A O 1
ATOM 543 N N . THR A 1 71 ? -0.051 -6.575 -10.439 1.00 81.75 71 THR A N 1
ATOM 544 C CA . THR A 1 71 ? -0.006 -6.351 -11.888 1.00 81.75 71 THR A CA 1
ATOM 545 C C . THR A 1 71 ? 1.429 -6.416 -12.384 1.00 81.75 71 THR A C 1
ATOM 547 O O . THR A 1 71 ? 2.346 -6.008 -11.687 1.00 81.75 71 THR A O 1
ATOM 550 N N . TYR A 1 72 ? 1.639 -6.967 -13.577 1.00 76.62 72 TYR A N 1
ATOM 551 C CA . TYR A 1 72 ? 2.958 -7.105 -14.196 1.00 76.62 72 TYR A CA 1
ATOM 552 C C . TYR A 1 72 ? 2.883 -6.553 -15.621 1.00 76.62 72 TYR A C 1
ATOM 554 O O . TYR A 1 72 ? 2.905 -7.292 -16.601 1.00 76.62 72 TYR A O 1
ATOM 562 N N . SER A 1 73 ? 2.692 -5.245 -15.749 1.00 64.00 73 SER A N 1
ATOM 563 C CA . SER A 1 73 ? 2.496 -4.545 -17.018 1.00 64.00 73 SER A CA 1
ATOM 564 C C . SER A 1 73 ? 3.803 -4.277 -17.779 1.00 64.00 73 SER A C 1
ATOM 566 O O . SER A 1 73 ? 4.050 -3.186 -18.284 1.00 64.00 73 SER A O 1
ATOM 568 N N . ASN A 1 74 ? 4.619 -5.311 -17.991 1.00 60.75 74 ASN A N 1
ATOM 569 C CA . ASN A 1 74 ? 5.567 -5.270 -19.101 1.00 60.75 74 ASN A CA 1
ATOM 570 C C . ASN A 1 74 ? 4.793 -5.627 -20.380 1.00 60.75 74 ASN A C 1
ATOM 572 O O . ASN A 1 74 ? 4.313 -6.751 -20.518 1.00 60.75 74 ASN A O 1
ATOM 576 N N . LYS A 1 75 ? 4.585 -4.669 -21.291 1.00 54.53 75 LYS A N 1
ATOM 577 C CA . LYS A 1 75 ? 3.827 -4.878 -22.539 1.00 54.53 75 LYS A CA 1
ATOM 578 C C . LYS A 1 75 ? 4.277 -6.155 -23.281 1.00 54.53 75 LYS A C 1
ATOM 580 O O . LYS A 1 75 ? 5.294 -6.116 -23.966 1.00 54.53 75 LYS A O 1
ATOM 585 N N . SER A 1 76 ? 3.476 -7.230 -23.250 1.00 51.69 76 SER A N 1
ATOM 586 C CA . SER A 1 76 ? 2.831 -7.846 -24.436 1.00 51.69 76 SER A CA 1
ATOM 587 C C . SER A 1 76 ? 2.145 -9.199 -24.155 1.00 51.69 76 SER A C 1
ATOM 589 O O . SER A 1 76 ? 2.790 -10.195 -23.857 1.00 51.69 76 SER A O 1
ATOM 591 N N . TYR A 1 77 ? 0.814 -9.161 -24.304 1.00 53.41 77 TYR A N 1
ATOM 592 C CA . TYR A 1 77 ? -0.158 -10.129 -24.846 1.00 53.41 77 TYR A CA 1
ATOM 593 C C . TYR A 1 77 ? 0.101 -11.643 -24.711 1.00 53.41 77 TYR A C 1
ATOM 595 O O . TYR A 1 77 ? 0.773 -12.228 -25.548 1.00 53.41 77 TYR A O 1
ATOM 603 N N . THR A 1 78 ? -0.542 -12.291 -23.732 1.00 44.34 78 THR A N 1
ATOM 604 C CA . THR A 1 78 ? -1.812 -13.044 -23.907 1.00 44.34 78 THR A CA 1
ATOM 605 C C . THR A 1 78 ? -2.131 -13.842 -22.631 1.00 44.34 78 THR A C 1
ATOM 607 O O . THR A 1 78 ? -1.562 -14.915 -22.436 1.00 44.34 78 THR A O 1
ATOM 610 N N . PRO A 1 79 ? -3.066 -13.410 -21.769 1.00 48.00 79 PRO A N 1
ATOM 611 C CA . PRO A 1 79 ? -3.749 -14.346 -20.890 1.00 48.00 79 PRO A CA 1
ATOM 612 C C . PRO A 1 79 ? -4.929 -14.954 -21.658 1.00 48.00 79 PRO A C 1
ATOM 614 O O . PRO A 1 79 ? -5.952 -14.302 -21.860 1.00 48.00 79 PRO A O 1
ATOM 617 N N . ALA A 1 80 ? -4.778 -16.198 -22.107 1.00 59.34 80 ALA A N 1
ATOM 618 C CA . ALA A 1 80 ? -5.919 -17.026 -22.472 1.00 59.34 80 ALA A CA 1
ATOM 619 C C . ALA A 1 80 ? -6.321 -17.846 -21.242 1.00 59.34 80 ALA A C 1
ATOM 621 O O . ALA A 1 80 ? -5.505 -18.589 -20.697 1.00 59.34 80 ALA A O 1
ATOM 622 N N . TRP A 1 81 ? -7.577 -17.727 -20.813 1.00 44.59 81 TRP A N 1
ATOM 623 C CA . TRP A 1 81 ? -8.179 -18.754 -19.972 1.00 44.59 81 TRP A CA 1
ATOM 624 C C . TRP A 1 81 ? -8.452 -19.960 -20.867 1.00 44.59 81 TRP A C 1
ATOM 626 O O . TRP A 1 81 ? -9.200 -19.847 -21.839 1.00 44.59 81 TRP A O 1
ATOM 636 N N . SER A 1 82 ? -7.836 -21.101 -20.557 1.00 54.16 82 SER A N 1
ATOM 637 C CA . SER A 1 82 ? -8.306 -22.380 -21.080 1.00 54.16 82 SER A CA 1
ATOM 638 C C . SER A 1 82 ? -9.750 -22.546 -20.609 1.00 54.16 82 SER A C 1
ATOM 640 O O . SER A 1 82 ? -9.998 -22.658 -19.409 1.00 54.16 82 SER A O 1
ATOM 642 N N . SER A 1 83 ? -10.706 -22.483 -21.536 1.00 48.09 83 SER A N 1
ATOM 643 C CA . SER A 1 83 ? -11.986 -23.135 -21.288 1.00 48.09 83 SER A CA 1
ATOM 644 C C . SER A 1 83 ? -11.689 -24.620 -21.376 1.00 48.09 83 SER A C 1
ATOM 646 O O . SER A 1 83 ? -11.330 -25.109 -22.444 1.00 48.09 83 SER A O 1
ATOM 648 N N . SER A 1 84 ? -11.737 -25.290 -20.231 1.00 52.06 84 SER A N 1
ATOM 649 C CA . SER A 1 84 ? -11.670 -26.740 -20.141 1.00 52.06 84 SER A CA 1
ATOM 650 C C . SER A 1 84 ? -12.751 -27.334 -21.044 1.00 52.06 84 SER A C 1
ATOM 652 O O . SER A 1 84 ? -13.921 -26.965 -20.910 1.00 52.06 84 SER A O 1
ATOM 654 N N . GLU A 1 85 ? -12.351 -28.218 -21.957 1.00 50.41 85 GLU A N 1
ATOM 655 C CA . GLU A 1 85 ? -13.247 -29.239 -22.513 1.00 50.41 85 GLU A CA 1
ATOM 656 C C . GLU A 1 85 ? -13.638 -30.252 -21.427 1.00 50.41 85 GLU A C 1
ATOM 658 O O . GLU A 1 85 ? -12.800 -30.515 -20.527 1.00 50.41 85 GLU A O 1
#

Secondary structure (DSSP, 8-state):
-EEEEEETTEEEEEE--TTS---EE----SS-EEEEEE-TTSSEEEEEE-TTSS-EEEEEETTS-S-EE-----S----------

Solvent-accessible surface area (backbone atoms only — not comparable to full-atom values): 5200 Å² total; per-residue (Å²): 86,74,54,66,48,84,55,98,87,22,30,29,40,31,41,29,45,89,86,73,44,77,74,41,77,45,52,85,66,81,35,47,29,43,80,76,41,72,42,97,86,59,58,33,33,36,30,37,31,32,77,81,83,47,84,29,42,32,36,22,36,66,86,38,47,76,72,41,77,77,53,80,89,70,93,75,92,80,93,76,80,80,77,80,130

Nearest PDB structures (foldseek):
  4r40-assembly2_C  TM=8.945E-01  e=2.561E-04  Yersinia pestis CO92
  2w8b-assembly1_A  TM=8.955E-01  e=4.810E-04  Escherichia coli
  4pwz-assembly1_A  TM=9.084E-01  e=4.543E-04  Yersinia pestis CO92
  2ivz-assembly3_C  TM=8.708E-01  e=6.407E-04  Escherichia coli
  2ivz-assembly2_B  TM=8.560E-01  e=6.050E-04  Escherichia coli